Protein AF-A0A0F9IF98-F1 (afdb_monomer_lite)

Sequence (141 aa):
MSNLNTNRLTQIAMLAVITLVIGYQSLQSMRANTWYFNALNILKQPESTITLKELKLANDAITFATELEPTQSHYWQLSAYIKMHNLAVTSEQNNNKLLVYQQAEKDLLKSLELRQTWSETWIALAQVVSYQEGPTERVYE

Radius of gyration: 21.44 Å; chains: 1; bounding box: 56×37×63 Å

Structure (mmCIF, N/CA/C/O backbone):
data_AF-A0A0F9IF98-F1
#
_entry.id   AF-A0A0F9IF98-F1
#
loop_
_atom_site.group_PDB
_atom_site.id
_atom_site.type_symbol
_atom_site.label_atom_id
_atom_site.label_alt_id
_atom_site.label_comp_id
_atom_site.label_asym_id
_atom_site.label_entity_id
_atom_site.label_seq_id
_atom_site.pdbx_PDB_ins_code
_atom_site.Cartn_x
_atom_site.Cartn_y
_atom_site.Cartn_z
_atom_site.occupancy
_atom_site.B_iso_or_equiv
_atom_site.auth_seq_id
_atom_site.auth_comp_id
_atom_site.auth_asym_id
_atom_site.auth_atom_id
_atom_site.pdbx_PDB_model_num
ATOM 1 N N . MET A 1 1 ? 36.690 2.144 -44.733 1.00 41.31 1 MET A N 1
ATOM 2 C CA . MET A 1 1 ? 35.423 1.392 -44.879 1.00 41.31 1 MET A CA 1
ATOM 3 C C . MET A 1 1 ? 35.258 0.526 -43.643 1.00 41.31 1 MET A C 1
ATOM 5 O O . MET A 1 1 ? 36.101 -0.325 -43.399 1.00 41.31 1 MET A O 1
ATOM 9 N N . SER A 1 2 ? 34.272 0.834 -42.798 1.00 52.84 2 SER A N 1
ATOM 10 C CA . SER A 1 2 ? 34.069 0.145 -41.519 1.00 52.84 2 SER A CA 1
ATOM 11 C C . SER A 1 2 ? 33.447 -1.229 -41.767 1.00 52.84 2 SER A C 1
ATOM 13 O O . SER A 1 2 ? 32.264 -1.320 -42.081 1.00 52.84 2 SER A O 1
ATOM 15 N N . ASN A 1 3 ? 34.244 -2.293 -41.656 1.00 60.28 3 ASN A N 1
ATOM 16 C CA . ASN A 1 3 ? 33.750 -3.669 -41.645 1.00 60.28 3 ASN A CA 1
ATOM 17 C C . ASN A 1 3 ? 33.269 -3.999 -40.220 1.00 60.28 3 ASN A C 1
ATOM 19 O O . ASN A 1 3 ? 33.866 -4.796 -39.496 1.00 60.28 3 ASN A O 1
ATOM 23 N N . LEU A 1 4 ? 32.251 -3.268 -39.756 1.00 62.47 4 LEU A N 1
ATOM 24 C CA . LEU A 1 4 ? 31.587 -3.573 -38.496 1.00 62.47 4 LEU A CA 1
ATOM 25 C C . LEU A 1 4 ? 30.788 -4.855 -38.708 1.00 62.47 4 LEU A C 1
ATOM 27 O O . LEU A 1 4 ? 29.767 -4.854 -39.388 1.00 62.47 4 LEU A O 1
ATOM 31 N N . ASN A 1 5 ? 31.286 -5.946 -38.128 1.00 78.81 5 ASN A N 1
ATOM 32 C CA . ASN A 1 5 ? 30.630 -7.245 -38.129 1.00 78.81 5 ASN A CA 1
ATOM 33 C C . ASN A 1 5 ? 29.174 -7.077 -37.655 1.00 78.81 5 ASN A C 1
ATOM 35 O O . ASN A 1 5 ? 28.930 -6.703 -36.505 1.00 78.81 5 ASN A O 1
ATOM 39 N N . THR A 1 6 ? 28.213 -7.314 -38.546 1.00 81.62 6 THR A N 1
ATOM 40 C CA . THR A 1 6 ? 26.770 -7.100 -38.344 1.00 81.62 6 THR A CA 1
ATOM 41 C C . THR A 1 6 ? 26.247 -7.828 -37.100 1.00 81.62 6 THR A C 1
ATOM 43 O O . THR A 1 6 ? 25.368 -7.324 -36.401 1.00 81.62 6 THR A O 1
ATOM 46 N N . ASN A 1 7 ? 26.861 -8.959 -36.745 1.00 84.50 7 ASN A N 1
ATOM 47 C CA . ASN A 1 7 ? 26.562 -9.716 -35.525 1.00 84.50 7 ASN A CA 1
ATOM 48 C C . ASN A 1 7 ? 26.953 -8.961 -34.244 1.00 84.50 7 ASN A C 1
ATOM 50 O O . ASN A 1 7 ? 26.282 -9.052 -33.222 1.00 84.50 7 ASN A O 1
ATOM 54 N N . ARG A 1 8 ? 28.028 -8.170 -34.289 1.00 87.25 8 ARG A N 1
ATOM 55 C CA . ARG A 1 8 ? 28.457 -7.343 -33.156 1.00 87.25 8 ARG A CA 1
ATOM 56 C C . ARG A 1 8 ? 27.545 -6.129 -32.985 1.00 87.25 8 ARG A C 1
ATOM 58 O O . ARG A 1 8 ? 27.210 -5.775 -31.861 1.00 87.25 8 ARG A O 1
ATOM 65 N N . LEU A 1 9 ? 27.120 -5.508 -34.087 1.00 91.12 9 LEU A N 1
ATOM 66 C CA . LEU A 1 9 ? 26.182 -4.380 -34.044 1.00 91.12 9 LEU A CA 1
ATOM 67 C C . LEU A 1 9 ? 24.817 -4.788 -33.483 1.00 91.12 9 LEU A C 1
ATOM 69 O O . LEU A 1 9 ? 24.257 -4.065 -32.663 1.00 91.12 9 LEU A O 1
ATOM 73 N N . THR A 1 10 ? 24.309 -5.959 -33.869 1.00 91.19 10 THR A N 1
ATOM 74 C CA . THR A 1 10 ? 23.043 -6.492 -33.341 1.00 91.19 10 THR A CA 1
ATOM 75 C C . THR A 1 10 ? 23.123 -6.795 -31.844 1.00 91.19 10 THR A C 1
ATOM 77 O O . THR A 1 10 ? 22.220 -6.408 -31.106 1.00 91.19 10 THR A O 1
ATOM 80 N N . GLN A 1 11 ? 24.222 -7.388 -31.365 1.00 93.69 11 GLN A N 1
ATOM 81 C CA . GLN A 1 11 ? 24.458 -7.596 -29.928 1.00 93.69 11 GLN A CA 1
ATOM 82 C C . GLN A 1 11 ? 24.508 -6.277 -29.144 1.00 93.69 11 GLN A C 1
ATOM 84 O O . GLN A 1 11 ? 23.890 -6.168 -28.087 1.00 93.69 11 GLN A O 1
ATOM 89 N N . ILE A 1 12 ? 25.204 -5.261 -29.670 1.00 94.81 12 ILE A N 1
ATOM 90 C CA . ILE A 1 12 ? 25.281 -3.933 -29.041 1.00 94.81 12 ILE A CA 1
ATOM 91 C C . ILE A 1 12 ? 23.895 -3.282 -28.979 1.00 94.81 12 ILE A C 1
ATOM 93 O O . ILE A 1 12 ? 23.513 -2.760 -27.934 1.00 94.81 12 ILE A O 1
ATOM 97 N N . ALA A 1 13 ? 23.126 -3.337 -30.069 1.00 95.50 13 ALA A N 1
ATOM 98 C CA . ALA A 1 13 ? 21.776 -2.784 -30.109 1.00 95.50 13 ALA A CA 1
ATOM 99 C C . ALA A 1 13 ? 20.843 -3.489 -29.111 1.00 95.50 13 ALA A C 1
ATOM 101 O O . ALA A 1 13 ? 20.124 -2.823 -28.368 1.00 95.50 13 ALA A O 1
ATOM 102 N N . MET A 1 14 ? 20.899 -4.822 -29.036 1.00 96.38 14 MET A N 1
ATOM 103 C CA . MET A 1 14 ? 20.127 -5.601 -28.064 1.00 96.38 14 MET A CA 1
ATOM 104 C C . MET A 1 14 ? 20.494 -5.224 -26.623 1.00 96.38 14 MET A C 1
ATOM 106 O O . MET A 1 14 ? 19.604 -4.968 -25.812 1.00 96.38 14 MET A O 1
ATOM 110 N N . LEU A 1 15 ? 21.789 -5.124 -26.312 1.00 97.44 15 LEU A N 1
ATOM 111 C CA . LEU A 1 15 ? 22.251 -4.714 -24.986 1.00 97.44 15 LEU A CA 1
ATOM 112 C C . LEU A 1 15 ? 21.783 -3.295 -24.634 1.00 97.44 15 LEU A C 1
ATOM 114 O O . LEU A 1 15 ? 21.360 -3.056 -23.503 1.00 97.44 15 LEU A O 1
ATOM 118 N N . ALA A 1 16 ? 21.815 -2.366 -25.593 1.00 97.31 16 ALA A N 1
ATOM 119 C CA . ALA A 1 16 ? 21.347 -0.998 -25.389 1.00 97.31 16 ALA A CA 1
ATOM 120 C C . ALA A 1 16 ? 19.852 -0.956 -25.040 1.00 97.31 16 ALA A C 1
ATOM 122 O O . ALA A 1 16 ? 19.466 -0.274 -24.093 1.00 97.31 16 ALA A O 1
ATOM 123 N N . VAL A 1 17 ? 19.019 -1.735 -25.740 1.00 97.94 17 VAL A N 1
ATOM 124 C CA . VAL A 1 17 ? 17.581 -1.836 -25.441 1.00 97.94 17 VAL A CA 1
ATOM 125 C C . VAL A 1 17 ? 17.349 -2.417 -24.046 1.00 97.94 17 VAL A C 1
ATOM 127 O O . VAL A 1 17 ? 16.603 -1.828 -23.267 1.00 97.94 17 VAL A O 1
ATOM 130 N N . ILE A 1 18 ? 18.022 -3.518 -23.693 1.00 97.94 18 ILE A N 1
ATOM 131 C CA . ILE A 1 18 ? 17.914 -4.124 -22.353 1.00 97.94 18 ILE A CA 1
ATOM 132 C C . ILE A 1 18 ? 18.314 -3.112 -21.272 1.00 97.94 18 ILE A C 1
ATOM 134 O O . ILE A 1 18 ? 17.612 -2.954 -20.276 1.00 97.94 18 ILE A O 1
ATOM 138 N N . THR A 1 19 ? 19.406 -2.379 -21.492 1.00 97.88 19 THR A N 1
ATOM 139 C CA . THR A 1 19 ? 19.892 -1.361 -20.551 1.00 97.88 19 THR A CA 1
ATOM 140 C C . THR A 1 19 ? 18.873 -0.237 -20.363 1.00 97.88 19 THR A C 1
ATOM 142 O O . THR A 1 19 ? 18.622 0.174 -19.231 1.00 97.88 19 THR A O 1
ATOM 145 N N . LEU A 1 20 ? 18.238 0.235 -21.442 1.00 98.00 20 LEU A N 1
ATOM 146 C CA . LEU A 1 20 ? 17.186 1.253 -21.358 1.00 98.00 20 LEU A CA 1
ATOM 147 C C . LEU A 1 20 ? 15.962 0.750 -20.584 1.00 98.00 20 LEU A C 1
ATOM 149 O O . LEU A 1 20 ? 15.413 1.496 -19.776 1.00 98.00 20 LEU A O 1
ATOM 153 N N . VAL A 1 21 ? 15.562 -0.509 -20.786 1.00 97.31 21 VAL A N 1
ATOM 154 C CA . VAL A 1 21 ? 14.444 -1.126 -20.052 1.00 97.31 21 VAL A CA 1
ATOM 155 C C . VAL A 1 21 ? 14.749 -1.200 -18.556 1.00 97.31 21 VAL A C 1
ATOM 157 O O . VAL A 1 21 ? 13.930 -0.760 -17.749 1.00 97.31 21 VAL A O 1
ATOM 160 N N . ILE A 1 22 ? 15.937 -1.682 -18.178 1.00 96.44 22 ILE A N 1
ATOM 161 C CA . ILE A 1 22 ? 16.363 -1.752 -16.771 1.00 96.44 22 ILE A CA 1
ATOM 162 C C . ILE A 1 22 ? 16.442 -0.349 -16.161 1.00 96.44 22 ILE A C 1
ATOM 164 O O . ILE A 1 22 ? 15.979 -0.135 -15.040 1.00 96.44 22 ILE A O 1
ATOM 168 N N . GLY A 1 23 ? 16.993 0.623 -16.894 1.00 97.56 23 GLY A N 1
ATOM 169 C CA . GLY A 1 23 ? 17.078 2.012 -16.442 1.00 97.56 23 GLY A CA 1
ATOM 170 C C . GLY A 1 23 ? 15.698 2.626 -16.204 1.00 97.56 23 GLY A C 1
ATOM 171 O O . GLY A 1 23 ? 15.473 3.263 -15.176 1.00 97.56 23 GLY A O 1
ATOM 172 N N . TYR A 1 24 ? 14.748 2.376 -17.107 1.00 95.50 24 TYR A N 1
ATOM 173 C CA . TYR A 1 24 ? 13.367 2.822 -16.951 1.00 95.50 24 TYR A CA 1
ATOM 174 C C . TYR A 1 24 ? 12.689 2.188 -15.730 1.00 95.50 24 TYR A C 1
ATOM 176 O O . TYR A 1 24 ? 12.105 2.909 -14.923 1.00 95.50 24 TYR A O 1
ATOM 184 N N . GLN A 1 25 ? 12.805 0.867 -15.557 1.00 94.06 25 GLN A N 1
ATOM 185 C CA . GLN A 1 25 ? 12.260 0.167 -14.388 1.00 94.06 25 GLN A CA 1
ATOM 186 C C . GLN A 1 25 ? 12.858 0.715 -13.088 1.00 94.06 25 GLN A C 1
ATOM 188 O O . GLN A 1 25 ? 12.117 1.083 -12.184 1.00 94.06 25 GLN A O 1
ATOM 193 N N . SER A 1 26 ? 14.181 0.890 -13.044 1.00 94.56 26 SER A N 1
ATOM 194 C CA . SER A 1 26 ? 14.892 1.432 -11.878 1.00 94.56 26 SER A CA 1
ATOM 195 C C . SER A 1 26 ? 14.418 2.842 -11.505 1.00 94.56 26 SER A C 1
ATOM 197 O O . SER A 1 26 ? 14.266 3.159 -10.324 1.00 94.56 26 SER A O 1
ATOM 199 N N . LEU A 1 27 ? 14.142 3.696 -12.499 1.00 95.38 27 LEU A N 1
ATOM 200 C CA . LEU A 1 27 ? 13.579 5.028 -12.264 1.00 95.38 27 LEU A CA 1
ATOM 201 C C . LEU A 1 27 ? 12.166 4.954 -11.675 1.00 95.38 27 LEU A C 1
ATOM 203 O O . LEU A 1 27 ? 11.854 5.727 -10.767 1.00 95.38 27 LEU A O 1
ATOM 207 N N . GLN A 1 28 ? 11.319 4.038 -12.153 1.00 93.69 28 GLN A N 1
ATOM 208 C CA . GLN A 1 28 ? 9.984 3.855 -11.575 1.00 93.69 28 GLN A CA 1
ATOM 209 C C . GLN A 1 28 ? 10.063 3.340 -10.136 1.00 93.69 28 GLN A C 1
ATOM 211 O O . GLN A 1 28 ? 9.397 3.903 -9.266 1.00 93.69 28 GLN A O 1
ATOM 216 N N . SER A 1 29 ? 10.953 2.385 -9.855 1.00 93.19 29 SER A N 1
ATOM 217 C CA . SER A 1 29 ? 11.214 1.900 -8.496 1.00 93.19 29 SER A CA 1
ATOM 218 C C . SER A 1 29 ? 11.659 3.012 -7.554 1.00 93.19 29 SER A C 1
ATOM 220 O O . SER A 1 29 ? 11.170 3.131 -6.430 1.00 93.19 29 SER A O 1
ATOM 222 N N . MET A 1 30 ? 12.561 3.887 -8.007 1.00 95.81 30 MET A N 1
ATOM 223 C CA . MET A 1 30 ? 13.014 5.027 -7.209 1.00 95.81 30 MET A CA 1
ATOM 224 C C . MET A 1 30 ? 11.869 6.002 -6.903 1.00 95.81 30 MET A C 1
ATOM 226 O O . MET A 1 30 ? 11.759 6.498 -5.779 1.00 95.81 30 MET A O 1
ATOM 230 N N . ARG A 1 31 ? 10.986 6.259 -7.876 1.00 96.69 31 ARG A N 1
ATOM 231 C CA . ARG A 1 31 ? 9.810 7.122 -7.685 1.00 96.69 31 ARG A CA 1
ATOM 232 C C . ARG A 1 31 ? 8.820 6.513 -6.696 1.00 96.69 31 ARG A C 1
ATOM 234 O O . ARG A 1 31 ? 8.367 7.227 -5.806 1.00 96.69 31 ARG A O 1
ATOM 241 N N . ALA A 1 32 ? 8.531 5.219 -6.812 1.00 97.12 32 ALA A N 1
ATOM 242 C CA . ALA A 1 32 ? 7.642 4.512 -5.893 1.00 97.12 32 ALA A CA 1
ATOM 243 C C . ALA A 1 32 ? 8.173 4.556 -4.451 1.00 97.12 32 ALA A C 1
ATOM 245 O O . ALA A 1 32 ? 7.455 4.972 -3.542 1.00 97.12 32 ALA A O 1
ATOM 246 N N . ASN A 1 33 ? 9.464 4.259 -4.263 1.00 97.38 33 ASN A N 1
ATOM 247 C CA . ASN A 1 33 ? 10.136 4.367 -2.966 1.00 97.38 33 ASN A CA 1
ATOM 248 C C . ASN A 1 33 ? 10.065 5.789 -2.398 1.00 97.38 33 ASN A C 1
ATOM 250 O O . ASN A 1 33 ? 9.808 5.977 -1.212 1.00 97.38 33 ASN A O 1
ATOM 254 N N . THR A 1 34 ? 10.269 6.805 -3.239 1.00 97.94 34 THR A N 1
ATOM 255 C CA . THR A 1 34 ? 10.192 8.211 -2.813 1.00 97.94 34 THR A CA 1
ATOM 256 C C . THR A 1 34 ? 8.805 8.544 -2.268 1.00 97.94 34 THR A C 1
ATOM 258 O O . THR A 1 34 ? 8.689 9.151 -1.204 1.00 97.94 34 THR A O 1
ATOM 261 N N . TRP A 1 35 ? 7.752 8.113 -2.963 1.00 98.31 35 TRP A N 1
ATOM 262 C CA . TRP A 1 35 ? 6.377 8.293 -2.508 1.00 98.31 35 TRP A CA 1
ATOM 263 C C . TRP A 1 35 ? 6.086 7.541 -1.209 1.00 98.31 35 TRP A C 1
ATOM 265 O O . TRP A 1 35 ? 5.527 8.126 -0.280 1.00 98.31 35 TRP A O 1
ATOM 275 N N . TYR A 1 36 ? 6.538 6.291 -1.101 1.00 98.38 36 TYR A N 1
ATOM 276 C CA . TYR A 1 36 ? 6.425 5.505 0.124 1.00 98.38 36 TYR A CA 1
ATOM 277 C C . TYR A 1 36 ? 7.096 6.198 1.318 1.00 98.38 36 TYR A C 1
ATOM 279 O O . TYR A 1 36 ? 6.467 6.398 2.358 1.00 98.38 36 TYR A O 1
ATOM 287 N N . PHE A 1 37 ? 8.355 6.622 1.171 1.00 97.81 37 PHE A N 1
ATOM 288 C CA . PHE A 1 37 ? 9.079 7.285 2.255 1.00 97.81 37 PHE A CA 1
ATOM 289 C C . PHE A 1 37 ? 8.493 8.653 2.598 1.00 97.81 37 PHE A C 1
ATOM 291 O O . PHE A 1 37 ? 8.526 9.039 3.763 1.00 97.81 37 PHE A O 1
ATOM 298 N N . ASN A 1 38 ? 7.916 9.368 1.630 1.00 97.31 38 ASN A N 1
ATOM 299 C CA . ASN A 1 38 ? 7.185 10.600 1.905 1.00 97.31 38 ASN A CA 1
ATOM 300 C C . ASN A 1 38 ? 5.968 10.335 2.811 1.00 97.31 38 ASN A C 1
ATOM 302 O O . ASN A 1 38 ? 5.838 10.961 3.862 1.00 97.31 38 ASN A O 1
ATOM 306 N N . ALA A 1 39 ? 5.138 9.344 2.465 1.00 97.25 39 ALA A N 1
ATOM 307 C CA . ALA A 1 39 ? 3.999 8.938 3.288 1.00 97.25 39 ALA A CA 1
ATOM 308 C C . ALA A 1 39 ? 4.437 8.499 4.697 1.00 97.25 39 ALA A C 1
ATOM 310 O O . ALA A 1 39 ? 3.874 8.941 5.698 1.00 97.25 39 ALA A O 1
ATOM 311 N N . LEU A 1 40 ? 5.493 7.686 4.783 1.00 96.94 40 LEU A N 1
ATOM 312 C CA . LEU A 1 40 ? 6.038 7.211 6.053 1.00 96.94 40 LEU A CA 1
ATOM 313 C C . LEU A 1 40 ? 6.578 8.356 6.921 1.00 96.94 40 LEU A C 1
ATOM 315 O O . LEU A 1 40 ? 6.379 8.358 8.132 1.00 96.94 40 LEU A O 1
ATOM 319 N N . ASN A 1 41 ? 7.271 9.326 6.323 1.00 95.50 41 ASN A N 1
ATOM 320 C CA . ASN A 1 41 ? 7.853 10.448 7.057 1.00 95.50 41 ASN A CA 1
ATOM 321 C C . ASN A 1 41 ? 6.786 11.389 7.618 1.00 95.50 41 ASN A C 1
ATOM 323 O O . ASN A 1 41 ? 6.985 11.923 8.705 1.00 95.50 41 ASN A O 1
ATOM 327 N N . ILE A 1 42 ? 5.659 11.558 6.920 1.00 93.81 42 ILE A N 1
ATOM 328 C CA . ILE A 1 42 ? 4.504 12.290 7.452 1.00 93.81 42 ILE A CA 1
ATOM 329 C C . ILE A 1 42 ? 3.990 11.611 8.728 1.00 93.81 42 ILE A C 1
ATOM 331 O O . ILE A 1 42 ? 3.797 12.276 9.739 1.00 93.81 42 ILE A O 1
ATOM 335 N N . LEU A 1 43 ? 3.841 10.285 8.712 1.00 91.75 43 LEU A N 1
ATOM 336 C CA . LEU A 1 43 ? 3.324 9.525 9.856 1.00 91.75 43 LEU A CA 1
ATOM 337 C C . LEU A 1 43 ? 4.314 9.376 11.018 1.00 91.75 43 LEU A C 1
ATOM 339 O O . LEU A 1 43 ? 3.909 9.062 12.129 1.00 91.75 43 LEU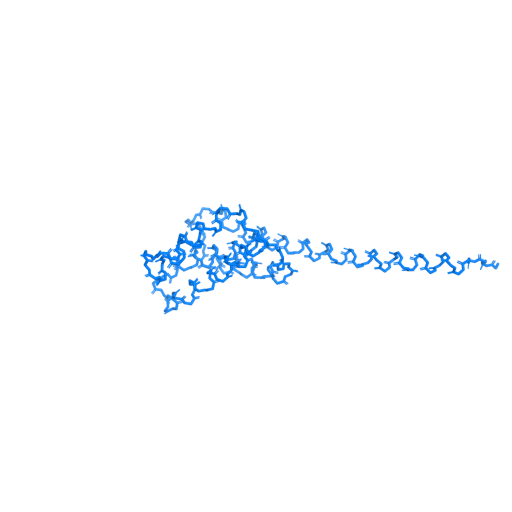 A O 1
ATOM 343 N N . LYS A 1 44 ? 5.613 9.582 10.779 1.00 91.31 44 LYS A N 1
ATOM 344 C CA . LYS A 1 44 ? 6.640 9.584 11.835 1.00 91.31 44 LYS A CA 1
ATOM 345 C C . LYS A 1 44 ? 6.661 10.869 12.660 1.00 91.31 44 LYS A C 1
ATOM 347 O O . LYS A 1 44 ? 7.388 10.933 13.652 1.00 91.31 44 LYS A O 1
ATOM 352 N N . GLN A 1 45 ? 5.935 11.899 12.238 1.00 87.00 45 GLN A N 1
ATOM 353 C CA . GLN A 1 45 ? 5.779 13.110 13.032 1.00 87.00 45 GLN A CA 1
ATOM 354 C C . GLN A 1 45 ? 4.966 12.807 14.303 1.00 87.00 45 GLN A C 1
ATOM 356 O O . GLN A 1 45 ? 4.210 11.836 14.324 1.00 87.00 45 GLN A O 1
ATOM 361 N N . PRO A 1 46 ? 5.105 13.607 15.375 1.00 83.94 46 PRO A N 1
ATOM 362 C CA . PRO A 1 46 ? 4.254 13.462 16.551 1.00 83.94 46 PRO A CA 1
ATOM 363 C C . PRO A 1 46 ? 2.770 13.480 16.160 1.00 83.94 46 PRO A C 1
ATOM 365 O O . PRO A 1 46 ? 2.346 14.353 15.411 1.00 83.94 46 PRO A O 1
ATOM 368 N N . GLU A 1 47 ? 1.959 12.560 16.687 1.00 77.38 47 GLU A N 1
ATOM 369 C CA . GLU A 1 47 ? 0.537 12.460 16.304 1.00 77.38 47 GLU A CA 1
ATOM 370 C C . GLU A 1 47 ? -0.223 13.783 16.496 1.00 77.38 47 GLU A C 1
ATOM 372 O O . GLU A 1 47 ? -1.084 14.135 15.695 1.00 77.38 47 GLU A O 1
ATOM 377 N N . SER A 1 48 ? 0.149 14.567 17.514 1.00 76.38 48 SER A N 1
ATOM 378 C CA . SER A 1 48 ? -0.441 15.878 17.799 1.00 76.38 48 SER A CA 1
ATOM 379 C C . SER A 1 48 ? -0.158 16.950 16.741 1.00 76.38 48 SER A C 1
ATOM 381 O O . SER A 1 48 ? -0.820 17.988 16.751 1.00 76.38 48 SER A O 1
ATOM 383 N N . THR A 1 49 ? 0.812 16.737 15.847 1.00 81.94 49 THR A N 1
ATOM 384 C CA . THR A 1 49 ? 1.163 17.682 14.779 1.00 81.94 49 THR A CA 1
ATOM 385 C C . THR A 1 49 ? 0.602 17.284 13.422 1.00 81.94 49 THR A C 1
ATOM 387 O O . THR A 1 49 ? 0.564 18.133 12.536 1.00 81.94 49 THR A O 1
ATOM 390 N N . ILE A 1 50 ? 0.151 16.036 13.254 1.00 85.75 50 ILE A N 1
ATOM 391 C CA . ILE A 1 50 ? -0.351 15.541 11.972 1.00 85.75 50 ILE A CA 1
ATOM 392 C C . ILE A 1 50 ? -1.716 16.169 11.681 1.00 85.75 50 ILE A C 1
ATOM 394 O O . ILE A 1 50 ? -2.734 15.874 12.307 1.00 85.75 50 ILE A O 1
ATOM 398 N N . THR A 1 51 ? -1.747 17.034 10.677 1.00 88.81 51 THR A N 1
ATOM 399 C CA . THR A 1 51 ? -2.976 17.673 10.207 1.00 88.81 51 THR A CA 1
ATOM 400 C C . THR A 1 51 ? -3.744 16.772 9.238 1.00 88.81 51 THR A C 1
ATOM 402 O O . THR A 1 51 ? -3.169 15.944 8.530 1.00 88.81 51 THR A O 1
ATOM 405 N N . LEU A 1 52 ? -5.055 17.004 9.091 1.00 87.62 52 LEU A N 1
ATOM 406 C CA . LEU A 1 52 ? -5.880 16.312 8.087 1.00 87.62 52 LEU A CA 1
ATOM 407 C C . LEU A 1 52 ? -5.322 16.462 6.657 1.00 87.62 52 LEU A C 1
ATOM 409 O O . LEU A 1 52 ? -5.436 15.561 5.827 1.00 87.62 52 LEU A O 1
ATOM 413 N N . LYS A 1 53 ? -4.697 17.609 6.364 1.00 91.19 53 LYS A N 1
ATOM 414 C CA . LYS A 1 53 ? -4.058 17.870 5.071 1.00 91.19 53 LYS A CA 1
ATOM 415 C C . LYS A 1 53 ? -2.845 16.966 4.854 1.00 91.19 53 LYS A C 1
ATOM 417 O O . LYS A 1 53 ? -2.692 16.421 3.766 1.00 91.19 53 LYS A O 1
ATOM 422 N N . GLU A 1 54 ? -1.992 16.813 5.859 1.00 92.06 54 GLU A N 1
ATOM 423 C CA . GLU A 1 54 ? -0.821 15.932 5.792 1.00 92.06 54 GLU A CA 1
ATOM 424 C C . GLU A 1 54 ? -1.229 14.469 5.684 1.00 92.06 54 GLU A C 1
ATOM 426 O O . GLU A 1 54 ? -0.682 13.730 4.874 1.00 92.06 54 GLU A O 1
ATOM 431 N N . LEU A 1 55 ? -2.270 14.082 6.410 1.00 91.38 55 LEU A N 1
ATOM 432 C CA . LEU A 1 55 ? -2.882 12.767 6.315 1.00 91.38 55 LEU A CA 1
ATOM 433 C C . LEU A 1 55 ? -3.398 12.439 4.906 1.00 91.38 55 LEU A C 1
ATOM 435 O O . LEU A 1 55 ? -3.165 11.345 4.385 1.00 91.38 55 LEU A O 1
ATOM 439 N N . LYS A 1 56 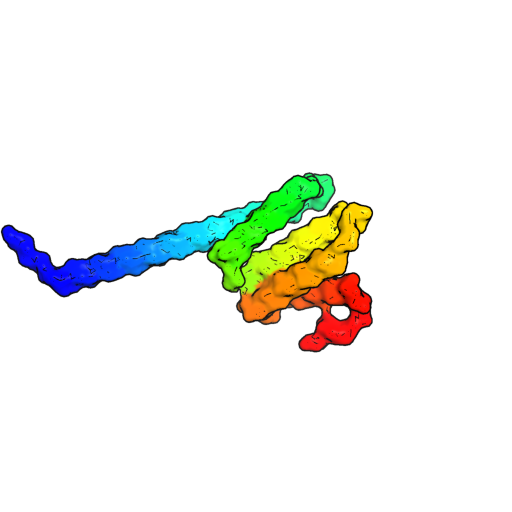? -4.035 13.413 4.244 1.00 92.88 56 LYS A N 1
ATOM 440 C CA . LYS A 1 56 ? -4.413 13.294 2.832 1.00 92.88 56 LYS A CA 1
ATOM 441 C C . LYS A 1 56 ? -3.183 13.158 1.929 1.00 92.88 56 LYS A C 1
ATOM 443 O O . LYS A 1 56 ? -3.172 12.292 1.063 1.00 92.88 56 LYS A O 1
ATOM 448 N N . LEU A 1 57 ? -2.140 13.959 2.152 1.00 95.56 57 LEU A N 1
ATOM 449 C CA . LEU A 1 57 ? -0.893 13.864 1.383 1.00 95.56 57 LEU A CA 1
ATOM 450 C C . LEU A 1 57 ? -0.210 12.502 1.552 1.00 95.56 57 LEU A C 1
ATOM 452 O O . LEU A 1 57 ? 0.293 11.958 0.573 1.00 95.56 57 LEU A O 1
ATOM 456 N N . ALA A 1 58 ? -0.224 11.932 2.758 1.00 96.88 58 ALA A N 1
ATOM 457 C CA . ALA A 1 58 ? 0.281 10.588 3.007 1.00 96.88 58 ALA A CA 1
ATOM 458 C C . ALA A 1 58 ? -0.537 9.538 2.241 1.00 96.88 58 ALA A C 1
ATOM 460 O O . ALA A 1 58 ? 0.044 8.650 1.618 1.00 96.88 58 ALA A O 1
ATOM 461 N N . ASN A 1 59 ? -1.868 9.670 2.230 1.00 96.25 59 ASN A N 1
ATOM 462 C CA . ASN A 1 59 ? -2.751 8.780 1.477 1.00 96.25 59 ASN A CA 1
ATOM 463 C C . ASN A 1 59 ? -2.526 8.870 -0.043 1.00 96.25 59 ASN A C 1
ATOM 465 O O . ASN A 1 59 ? -2.457 7.848 -0.725 1.00 96.25 59 ASN A O 1
ATOM 469 N N . ASP A 1 60 ? -2.378 10.078 -0.580 1.00 97.25 60 ASP A N 1
ATOM 470 C CA . ASP A 1 60 ? -2.109 10.283 -2.005 1.00 97.25 60 ASP A CA 1
ATOM 471 C C . ASP A 1 60 ? -0.725 9.715 -2.373 1.00 97.25 60 ASP A C 1
ATOM 473 O O . ASP A 1 60 ? -0.581 8.986 -3.354 1.00 97.25 60 ASP A O 1
ATOM 477 N N . ALA A 1 61 ? 0.289 9.960 -1.535 1.00 97.94 61 ALA A N 1
ATOM 478 C CA . ALA A 1 61 ? 1.636 9.436 -1.725 1.00 97.94 61 ALA A CA 1
ATOM 479 C C . ALA A 1 61 ? 1.672 7.899 -1.711 1.00 97.94 61 ALA A C 1
ATOM 481 O O . ALA A 1 61 ? 2.228 7.294 -2.627 1.00 97.94 61 ALA A O 1
ATOM 482 N N . ILE A 1 62 ? 1.049 7.241 -0.729 1.00 98.38 62 ILE A N 1
ATOM 483 C CA . ILE A 1 62 ? 1.045 5.773 -0.694 1.00 98.38 62 ILE A CA 1
ATOM 484 C C . ILE A 1 62 ? 0.252 5.172 -1.862 1.00 98.38 62 ILE A C 1
ATOM 486 O O . ILE A 1 62 ? 0.653 4.141 -2.401 1.00 98.38 62 ILE A O 1
ATOM 490 N N . THR A 1 63 ? -0.804 5.853 -2.322 1.00 97.75 63 THR A N 1
ATOM 491 C CA . THR A 1 63 ? -1.548 5.454 -3.526 1.00 97.75 63 THR A CA 1
ATOM 492 C C . THR A 1 63 ? -0.618 5.454 -4.740 1.00 97.75 63 THR A C 1
ATOM 494 O O . THR A 1 63 ? -0.473 4.419 -5.388 1.00 97.75 63 THR A O 1
ATOM 497 N N . PHE A 1 64 ? 0.135 6.535 -4.972 1.00 97.81 64 PHE A N 1
ATOM 498 C CA . PHE A 1 64 ? 1.115 6.574 -6.064 1.00 97.81 64 PHE A CA 1
ATOM 499 C C . PHE A 1 64 ? 2.206 5.503 -5.941 1.00 97.81 64 PHE A C 1
ATOM 501 O O . PHE A 1 64 ? 2.635 4.947 -6.952 1.00 97.81 64 PHE A O 1
ATOM 508 N N . ALA A 1 65 ? 2.663 5.189 -4.726 1.00 98.06 65 ALA A N 1
ATOM 509 C CA . ALA A 1 65 ? 3.642 4.124 -4.518 1.00 98.06 65 ALA A CA 1
ATOM 510 C C . ALA A 1 65 ? 3.078 2.745 -4.911 1.00 98.06 65 ALA A C 1
ATOM 512 O O . ALA A 1 65 ? 3.738 2.002 -5.638 1.00 98.06 65 ALA A O 1
ATOM 513 N N . THR A 1 66 ? 1.848 2.428 -4.487 1.00 97.62 66 THR A N 1
ATOM 514 C CA . THR A 1 66 ? 1.176 1.156 -4.821 1.00 97.62 66 THR A CA 1
ATOM 515 C C . THR A 1 66 ? 0.811 1.029 -6.302 1.00 97.62 66 THR A C 1
ATOM 517 O O . THR A 1 66 ? 0.865 -0.073 -6.839 1.00 97.62 66 THR A O 1
ATOM 520 N N . GLU A 1 67 ? 0.499 2.131 -6.990 1.00 96.69 67 GLU A N 1
ATOM 521 C CA . GLU A 1 67 ? 0.250 2.133 -8.439 1.00 96.69 67 GLU A CA 1
ATOM 522 C C . GLU A 1 67 ? 1.529 1.899 -9.254 1.00 96.69 67 GLU A C 1
ATOM 524 O O . GLU A 1 67 ? 1.497 1.203 -10.270 1.00 96.69 67 GLU A O 1
ATOM 529 N N . LEU A 1 68 ? 2.658 2.469 -8.816 1.00 96.12 68 LEU A N 1
ATOM 530 C CA . LEU A 1 68 ? 3.943 2.323 -9.504 1.00 96.12 68 LEU A CA 1
ATOM 531 C C . LEU A 1 68 ? 4.589 0.954 -9.259 1.00 96.12 68 LEU A C 1
ATOM 533 O O . LEU A 1 68 ? 5.133 0.369 -10.195 1.00 96.12 68 LEU A O 1
ATOM 537 N N . GLU A 1 69 ? 4.531 0.439 -8.028 1.00 95.88 69 GLU A N 1
ATOM 538 C CA . GLU A 1 69 ? 5.050 -0.887 -7.677 1.00 95.88 69 GLU A CA 1
ATOM 539 C C . GLU A 1 69 ? 4.070 -1.674 -6.789 1.00 95.88 69 GLU A C 1
ATOM 541 O O . GLU A 1 69 ? 4.244 -1.767 -5.569 1.00 95.88 69 GLU A O 1
ATOM 546 N N . PRO A 1 70 ? 3.057 -2.324 -7.389 1.00 96.50 70 PRO A N 1
ATOM 547 C CA . PRO A 1 70 ? 2.024 -3.050 -6.649 1.00 96.50 70 PRO A CA 1
ATOM 548 C C . PRO A 1 70 ? 2.520 -4.355 -6.016 1.00 96.50 70 PRO A C 1
ATOM 550 O O . PRO A 1 70 ? 1.758 -5.026 -5.325 1.00 96.50 70 PRO A O 1
ATOM 553 N N . THR A 1 71 ? 3.768 -4.760 -6.247 1.00 96.50 71 THR A N 1
ATOM 554 C CA . THR A 1 71 ? 4.345 -6.003 -5.713 1.00 96.50 71 THR A CA 1
ATOM 555 C C . THR A 1 71 ? 5.045 -5.813 -4.368 1.00 96.50 71 THR A C 1
ATOM 557 O O . THR A 1 71 ? 5.533 -6.782 -3.790 1.00 96.50 71 THR A O 1
ATOM 560 N N . GLN A 1 72 ? 5.103 -4.584 -3.847 1.00 96.88 72 GLN A N 1
ATOM 561 C CA . GLN A 1 72 ? 5.741 -4.284 -2.567 1.00 96.88 72 GLN A CA 1
ATOM 562 C C . GLN A 1 72 ? 4.749 -4.457 -1.413 1.00 96.88 72 GLN A C 1
ATOM 564 O O . GLN A 1 72 ? 3.887 -3.610 -1.182 1.00 96.88 72 GLN A O 1
ATOM 569 N N . SER A 1 73 ? 4.884 -5.540 -0.642 1.00 97.25 73 SER A N 1
ATOM 570 C CA . SER A 1 73 ? 3.952 -5.861 0.454 1.00 97.25 73 SER A CA 1
ATOM 571 C C . SER A 1 73 ? 3.822 -4.727 1.485 1.00 97.25 73 SER A C 1
ATOM 573 O O . SER A 1 73 ? 2.731 -4.432 1.968 1.00 97.25 73 SER A O 1
ATOM 575 N N . HIS A 1 74 ? 4.931 -4.057 1.800 1.00 97.00 74 HIS A N 1
ATOM 576 C CA . HIS A 1 74 ? 4.986 -2.979 2.786 1.00 97.00 74 HIS A CA 1
ATOM 577 C C . HIS A 1 74 ? 4.230 -1.717 2.357 1.00 97.00 74 HIS A C 1
ATOM 579 O O . HIS A 1 74 ? 3.743 -0.980 3.212 1.00 97.00 74 HIS A O 1
ATOM 585 N N . TYR A 1 75 ? 4.076 -1.476 1.051 1.00 98.19 75 TYR A N 1
ATOM 586 C CA . TYR A 1 75 ? 3.291 -0.338 0.567 1.00 98.19 75 TYR A CA 1
ATOM 587 C C . TYR A 1 75 ? 1.813 -0.530 0.889 1.00 98.19 75 TYR A C 1
ATOM 589 O O . TYR A 1 75 ? 1.162 0.379 1.398 1.00 98.19 75 TYR A O 1
ATOM 597 N N . TRP A 1 76 ? 1.302 -1.740 0.666 1.00 98.44 76 TRP A N 1
ATOM 598 C CA . TRP A 1 76 ? -0.077 -2.093 0.989 1.00 98.44 76 TRP A CA 1
ATOM 599 C C . TRP A 1 76 ? -0.345 -2.069 2.496 1.00 98.44 76 TRP A C 1
ATOM 601 O O . TRP A 1 76 ? -1.357 -1.527 2.932 1.00 98.44 76 TRP A O 1
ATOM 611 N N . GLN A 1 77 ? 0.598 -2.557 3.307 1.00 97.94 77 GLN A N 1
ATOM 612 C CA . GLN A 1 77 ? 0.493 -2.463 4.766 1.00 97.94 77 GLN A CA 1
ATOM 613 C C . GLN A 1 77 ? 0.403 -0.997 5.232 1.00 97.94 77 GLN A C 1
ATOM 615 O O . GLN A 1 77 ? -0.477 -0.648 6.021 1.00 97.94 77 GLN A O 1
ATOM 620 N N . LEU A 1 78 ? 1.281 -0.122 4.724 1.00 97.94 78 LEU A N 1
ATOM 621 C CA . LEU A 1 78 ? 1.263 1.304 5.063 1.00 97.94 78 LEU A CA 1
ATOM 622 C C . LEU A 1 78 ? -0.015 1.994 4.559 1.00 97.94 78 LEU A C 1
ATOM 624 O O . LEU A 1 78 ? -0.565 2.848 5.249 1.00 97.94 78 LEU A O 1
ATOM 628 N N . SER A 1 79 ? -0.515 1.597 3.388 1.00 98.06 79 SER A N 1
ATOM 629 C CA . SER A 1 79 ? -1.776 2.089 2.826 1.00 98.06 79 SER A CA 1
ATOM 630 C C . SER A 1 79 ? -2.958 1.804 3.754 1.00 98.06 79 SER A C 1
ATOM 632 O O . SER A 1 79 ? -3.744 2.708 4.053 1.00 98.06 79 SER A O 1
ATOM 634 N N . ALA A 1 80 ? -3.047 0.578 4.277 1.00 97.69 80 ALA A N 1
ATOM 635 C CA . ALA A 1 80 ? -4.054 0.217 5.268 1.00 97.69 80 ALA A CA 1
ATOM 636 C C . ALA A 1 80 ? -3.895 1.025 6.563 1.00 97.69 80 ALA A C 1
ATOM 638 O O . ALA A 1 80 ? -4.871 1.575 7.073 1.00 97.69 80 ALA A O 1
ATOM 639 N N . TYR A 1 81 ? -2.664 1.159 7.064 1.00 96.12 81 TYR A N 1
ATOM 640 C CA . TYR A 1 81 ? -2.379 1.939 8.269 1.00 96.12 81 TYR A CA 1
ATOM 641 C C . TYR A 1 81 ? -2.829 3.404 8.133 1.00 96.12 81 TYR A C 1
ATOM 643 O O . TYR A 1 81 ? -3.510 3.923 9.017 1.00 96.12 81 TYR A O 1
ATOM 651 N N . ILE A 1 82 ? -2.545 4.053 6.998 1.00 95.81 82 ILE A N 1
ATOM 652 C CA . ILE A 1 82 ? -2.977 5.433 6.726 1.00 95.81 82 ILE A CA 1
ATOM 653 C C . ILE A 1 82 ? -4.505 5.544 6.697 1.00 95.81 82 ILE A C 1
ATOM 655 O O . ILE A 1 82 ? -5.054 6.490 7.260 1.00 95.81 82 ILE A O 1
ATOM 659 N N . LYS A 1 83 ? -5.213 4.583 6.088 1.00 94.69 83 LYS A N 1
ATOM 660 C CA . LYS A 1 83 ? -6.688 4.559 6.080 1.00 94.69 83 LYS A CA 1
ATOM 661 C C . LYS A 1 83 ? -7.263 4.458 7.490 1.00 94.69 83 LYS A C 1
ATOM 663 O O . LYS A 1 83 ? -8.188 5.195 7.827 1.00 94.69 83 LYS A O 1
ATOM 668 N N . MET A 1 84 ? -6.682 3.596 8.320 1.00 92.62 84 MET A N 1
ATOM 669 C CA . MET A 1 84 ? -7.089 3.432 9.714 1.00 92.62 84 MET A CA 1
ATOM 670 C C . MET A 1 84 ? -6.815 4.689 10.542 1.00 92.62 84 MET A C 1
ATOM 672 O O . MET A 1 84 ? -7.680 5.125 11.300 1.00 92.62 84 MET A O 1
ATOM 676 N N . HIS A 1 85 ? -5.658 5.322 10.345 1.00 90.44 85 HIS A N 1
ATOM 677 C CA . HIS A 1 85 ? -5.319 6.573 11.022 1.00 90.44 85 HIS A CA 1
ATOM 678 C C . HIS A 1 85 ? -6.243 7.724 10.584 1.00 90.44 85 HIS A C 1
ATOM 680 O O . HIS A 1 85 ? -6.797 8.433 11.423 1.00 90.44 85 HIS A O 1
ATOM 686 N N . ASN A 1 86 ? -6.518 7.841 9.279 1.00 89.31 86 ASN A N 1
ATOM 687 C CA . ASN A 1 86 ? -7.503 8.780 8.733 1.00 89.31 86 ASN A CA 1
ATOM 688 C C . ASN A 1 86 ? -8.885 8.595 9.358 1.00 89.31 86 ASN A C 1
ATOM 690 O O . ASN A 1 86 ? -9.550 9.575 9.701 1.00 89.31 86 ASN A O 1
ATOM 694 N N . LEU A 1 87 ? -9.326 7.346 9.512 1.00 89.06 87 LEU A N 1
ATOM 695 C CA . LEU A 1 87 ? -10.617 7.038 10.110 1.00 89.06 87 LEU A CA 1
ATOM 696 C C . LEU A 1 87 ? -10.678 7.435 11.585 1.00 89.06 87 LEU A C 1
ATOM 698 O O . LEU A 1 87 ? -11.696 7.975 12.006 1.00 89.06 87 LEU A O 1
ATOM 702 N N . ALA A 1 88 ? -9.609 7.205 12.350 1.00 85.88 88 ALA A N 1
ATOM 703 C CA . ALA A 1 88 ? -9.538 7.600 13.754 1.00 85.88 88 ALA A CA 1
ATOM 704 C C . ALA A 1 88 ? -9.670 9.125 13.916 1.00 85.88 88 ALA A C 1
ATOM 706 O O . ALA A 1 88 ? -10.479 9.589 14.721 1.00 85.88 88 ALA A O 1
ATOM 707 N N . VAL A 1 89 ? -8.958 9.896 13.086 1.00 82.75 89 VAL A N 1
ATOM 708 C CA . VAL A 1 89 ? -8.965 11.370 13.125 1.00 82.75 89 VAL A CA 1
ATOM 709 C C . VAL A 1 89 ? -10.285 11.968 12.621 1.00 82.75 89 VAL A C 1
ATOM 711 O O . VAL A 1 89 ? -10.727 12.994 13.128 1.00 82.75 89 VAL A O 1
ATOM 714 N N . THR A 1 90 ? -10.946 11.332 11.650 1.00 81.00 90 THR A N 1
ATOM 715 C CA . THR A 1 90 ? -12.193 11.838 11.031 1.00 81.00 90 THR A CA 1
ATOM 716 C C . THR A 1 90 ? -13.457 11.132 11.521 1.00 81.00 90 THR A C 1
ATOM 718 O O . THR A 1 90 ? -14.527 11.272 10.923 1.00 81.00 90 THR A O 1
ATOM 721 N N . SER A 1 91 ? -13.359 10.353 12.601 1.00 71.00 91 SER A N 1
ATOM 722 C CA . SER A 1 91 ? -14.406 9.411 13.011 1.00 71.00 91 SER A CA 1
ATOM 723 C C . SER A 1 91 ? -15.766 10.066 13.291 1.00 71.00 91 SER A C 1
ATOM 725 O O . SER A 1 91 ? -16.793 9.414 13.110 1.00 71.00 91 SER A O 1
ATOM 727 N N . GLU A 1 92 ? -15.811 11.339 13.681 1.00 65.81 92 GLU A N 1
ATOM 728 C CA . GLU A 1 92 ? -17.066 12.068 13.921 1.00 65.81 92 GLU A CA 1
ATOM 729 C C . GLU A 1 92 ? -17.727 12.598 12.638 1.00 65.81 92 GLU A C 1
ATOM 731 O O . GLU A 1 92 ? -18.932 12.831 12.618 1.00 65.81 92 GLU A O 1
ATOM 736 N N . GLN A 1 93 ? -16.966 12.762 11.552 1.00 63.56 93 GLN A N 1
ATOM 737 C CA . GLN A 1 93 ? -17.450 13.322 10.280 1.00 63.56 93 GLN A CA 1
ATOM 738 C C . GLN A 1 93 ? -17.620 12.265 9.179 1.00 63.56 93 GLN A C 1
ATOM 740 O O . GLN A 1 93 ? -18.181 12.550 8.119 1.00 63.56 93 GLN A O 1
ATOM 745 N N . ASN A 1 94 ? -17.115 11.049 9.395 1.00 67.62 94 ASN A N 1
ATOM 746 C CA . ASN A 1 94 ? -17.092 10.011 8.376 1.00 67.62 94 ASN A CA 1
ATOM 747 C C . ASN A 1 94 ? -18.321 9.093 8.463 1.00 67.62 94 ASN A C 1
ATOM 749 O O . ASN A 1 94 ? -18.364 8.152 9.257 1.00 67.62 94 ASN A O 1
ATOM 753 N N . ASN A 1 95 ? -19.295 9.333 7.582 1.00 69.00 95 ASN A N 1
ATOM 754 C CA . ASN A 1 95 ? -20.509 8.517 7.464 1.00 69.00 95 ASN A CA 1
ATOM 755 C C . ASN A 1 95 ? -20.257 7.116 6.864 1.00 69.00 95 ASN A C 1
ATOM 757 O O . ASN A 1 95 ? -21.144 6.271 6.913 1.00 69.00 95 ASN A O 1
ATOM 761 N N . ASN A 1 96 ? -19.059 6.846 6.329 1.00 83.06 96 ASN A N 1
ATOM 762 C CA . ASN A 1 96 ? -18.719 5.611 5.613 1.00 83.06 96 ASN A CA 1
ATOM 763 C C . ASN A 1 96 ? -17.585 4.823 6.296 1.00 83.06 96 ASN A C 1
ATOM 765 O O . ASN A 1 96 ? -16.703 4.286 5.624 1.00 83.06 96 ASN A O 1
ATOM 769 N N . LYS A 1 97 ? -17.602 4.719 7.632 1.00 86.38 97 LYS A N 1
ATOM 770 C CA . LYS A 1 97 ? -16.575 3.982 8.402 1.00 86.38 97 LYS A CA 1
ATOM 771 C C . LYS A 1 97 ? -16.366 2.551 7.900 1.00 86.38 97 LYS A C 1
ATOM 773 O O . LYS A 1 97 ? -15.230 2.128 7.713 1.00 86.38 97 LYS A O 1
ATOM 778 N N . LEU A 1 98 ? -17.464 1.848 7.609 1.00 88.50 98 LEU A N 1
ATOM 779 C CA . LEU A 1 98 ? -17.435 0.477 7.095 1.00 88.50 98 LEU A CA 1
ATOM 780 C C . LEU A 1 98 ? -16.653 0.362 5.778 1.00 88.50 98 LEU A C 1
ATOM 782 O O . LEU A 1 98 ? -15.842 -0.545 5.628 1.00 88.50 98 LEU A O 1
ATOM 786 N N . LEU A 1 99 ? -16.838 1.312 4.856 1.00 91.19 99 LEU A N 1
ATOM 787 C CA . LEU A 1 99 ? -16.109 1.335 3.585 1.00 91.19 99 LEU A CA 1
ATOM 788 C C . LEU A 1 99 ? -14.599 1.467 3.818 1.00 91.19 99 LEU A C 1
ATOM 790 O O . LEU A 1 99 ? -13.808 0.813 3.142 1.00 91.19 99 LEU A O 1
ATOM 794 N N . VAL A 1 100 ? -14.193 2.309 4.773 1.00 92.38 100 VAL A N 1
ATOM 795 C CA . VAL A 1 100 ? -12.772 2.508 5.088 1.00 92.38 100 VAL A CA 1
ATOM 796 C C . VAL A 1 100 ? -12.164 1.236 5.675 1.00 92.38 100 VAL A C 1
ATOM 798 O O . VAL A 1 100 ? -11.071 0.853 5.260 1.00 92.38 100 VAL A O 1
ATOM 801 N N . TYR A 1 101 ? -12.880 0.544 6.566 1.00 93.56 101 TYR A N 1
ATOM 802 C CA . TYR A 1 101 ? -12.424 -0.745 7.085 1.00 93.56 101 TYR A CA 1
ATOM 803 C C . TYR A 1 101 ? -12.273 -1.794 5.975 1.00 93.56 101 TYR A C 1
ATOM 805 O O . TYR A 1 101 ? -11.230 -2.437 5.903 1.00 93.56 101 TYR A O 1
ATOM 813 N N . GLN A 1 102 ? -13.240 -1.908 5.061 1.00 94.69 102 GLN A N 1
ATOM 814 C CA . GLN A 1 102 ? -13.168 -2.846 3.930 1.00 94.69 102 GLN A CA 1
ATOM 815 C C . GLN A 1 102 ? -11.992 -2.545 2.992 1.00 94.69 102 GLN A C 1
ATOM 817 O O . GLN A 1 102 ? -11.334 -3.450 2.478 1.00 94.69 102 GLN A O 1
ATOM 822 N N . GLN A 1 103 ? -11.699 -1.264 2.760 1.00 96.00 103 GLN A N 1
ATOM 823 C CA . GLN A 1 103 ? -10.536 -0.861 1.971 1.00 96.00 103 GLN A CA 1
ATOM 824 C C . GLN A 1 103 ? -9.220 -1.188 2.685 1.00 96.00 103 GLN A C 1
ATOM 826 O O . GLN A 1 103 ? -8.287 -1.662 2.040 1.00 96.00 103 GLN A O 1
ATOM 831 N N . ALA A 1 104 ? -9.140 -0.960 3.999 1.00 97.00 104 ALA A N 1
ATOM 832 C CA . ALA A 1 104 ? -7.966 -1.316 4.791 1.00 97.00 104 ALA A CA 1
ATOM 833 C C . ALA A 1 104 ? -7.744 -2.838 4.820 1.00 97.00 104 ALA A C 1
ATOM 835 O O . ALA A 1 104 ? -6.620 -3.294 4.634 1.00 97.00 104 ALA A O 1
ATOM 836 N N . GLU A 1 105 ? -8.809 -3.625 4.975 1.00 97.12 105 GLU A N 1
ATOM 837 C CA . GLU A 1 105 ? -8.762 -5.088 4.908 1.00 97.12 105 GLU A CA 1
ATOM 838 C C . GLU A 1 105 ? -8.234 -5.571 3.555 1.00 97.12 105 GLU A C 1
ATOM 840 O O . GLU A 1 105 ? -7.302 -6.371 3.504 1.00 97.12 105 GLU A O 1
ATOM 845 N N . LYS A 1 106 ? -8.766 -5.032 2.450 1.00 97.94 106 LYS A N 1
ATOM 846 C CA . LYS A 1 106 ? -8.308 -5.366 1.096 1.00 97.94 106 LYS A CA 1
ATOM 847 C C . LYS A 1 106 ? -6.809 -5.116 0.918 1.00 97.94 106 LYS A C 1
ATOM 849 O O . LYS A 1 106 ? -6.113 -5.951 0.338 1.00 97.94 106 LYS A O 1
ATOM 854 N N . ASP A 1 107 ? -6.315 -3.985 1.410 1.00 98.31 107 ASP A N 1
ATOM 855 C CA . ASP A 1 107 ? -4.895 -3.644 1.336 1.00 98.31 107 ASP A CA 1
ATOM 856 C C . ASP A 1 107 ? -4.041 -4.606 2.184 1.00 98.31 107 ASP A C 1
ATOM 858 O O . ASP A 1 107 ? -3.003 -5.086 1.729 1.00 98.31 107 ASP A O 1
ATOM 862 N N . LEU A 1 108 ? -4.490 -4.966 3.390 1.00 98.31 108 LEU A N 1
ATOM 863 C CA . LEU A 1 108 ? -3.787 -5.925 4.253 1.00 98.31 108 LEU A CA 1
ATOM 864 C C . LEU A 1 108 ? -3.745 -7.326 3.638 1.00 98.31 108 LEU A C 1
ATOM 866 O O . LEU A 1 108 ? -2.681 -7.944 3.603 1.00 98.31 108 LEU A O 1
ATOM 870 N N . LEU A 1 109 ? -4.858 -7.797 3.075 1.00 97.94 109 LEU A N 1
ATOM 871 C CA . LEU A 1 109 ? -4.907 -9.063 2.342 1.00 97.94 109 LEU A CA 1
ATOM 872 C C . LEU A 1 109 ? -3.949 -9.048 1.147 1.00 97.94 109 LEU A C 1
ATOM 874 O O . LEU A 1 109 ? -3.230 -10.024 0.928 1.00 97.94 109 LEU A O 1
ATOM 878 N N . LYS A 1 110 ? -3.858 -7.926 0.418 1.00 98.25 110 LYS A N 1
ATOM 879 C CA . LYS A 1 110 ? -2.893 -7.792 -0.681 1.00 98.25 110 LYS A CA 1
ATOM 880 C C . LYS A 1 110 ? -1.445 -7.831 -0.191 1.00 98.25 110 LYS A C 1
ATOM 882 O O . LYS A 1 110 ? -0.589 -8.436 -0.834 1.00 98.25 110 LYS A O 1
ATOM 887 N N . SER A 1 111 ? -1.165 -7.213 0.954 1.00 98.06 111 SER A N 1
ATOM 888 C CA . SER A 1 111 ? 0.149 -7.283 1.594 1.00 98.06 111 SER A CA 1
ATOM 889 C C . SER A 1 111 ? 0.525 -8.725 1.960 1.00 98.06 111 SER A C 1
ATOM 891 O O . SER A 1 111 ? 1.633 -9.164 1.641 1.00 98.06 111 SER A O 1
ATOM 893 N N . LEU A 1 112 ? -0.408 -9.485 2.544 1.00 97.88 112 LEU A N 1
ATOM 894 C CA . LEU A 1 112 ? -0.208 -10.888 2.922 1.00 97.88 112 LEU A CA 1
ATOM 895 C C . LEU A 1 112 ? -0.056 -11.820 1.718 1.00 97.88 112 LEU A C 1
ATOM 897 O O . LEU A 1 112 ? 0.768 -12.730 1.773 1.00 97.88 112 LEU A O 1
ATOM 901 N N . GLU A 1 113 ? -0.779 -11.574 0.621 1.00 97.56 113 GLU A N 1
ATOM 902 C CA . GLU A 1 113 ? -0.600 -12.298 -0.649 1.00 97.56 113 GLU A CA 1
ATOM 903 C C . GLU A 1 113 ? 0.858 -12.212 -1.132 1.00 97.56 113 GLU A C 1
ATOM 905 O O . GLU A 1 113 ? 1.429 -13.199 -1.592 1.00 97.56 113 GLU A O 1
ATOM 910 N N . LEU A 1 114 ? 1.477 -11.038 -0.984 1.00 97.38 114 LEU A N 1
ATOM 911 C CA . LEU A 1 114 ? 2.861 -10.783 -1.389 1.00 97.38 114 LEU A CA 1
ATOM 912 C C . LEU A 1 114 ? 3.881 -11.266 -0.347 1.00 97.38 114 LEU A C 1
ATOM 914 O O . LEU A 1 114 ? 4.994 -11.653 -0.707 1.00 97.38 114 LEU A O 1
ATOM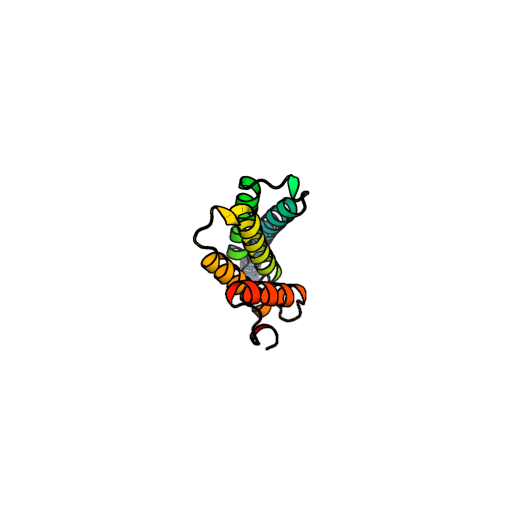 918 N N . ARG A 1 115 ? 3.533 -11.221 0.947 1.00 97.25 115 ARG A N 1
ATOM 919 C CA . ARG A 1 115 ? 4.405 -11.643 2.051 1.00 97.25 115 ARG A CA 1
ATOM 920 C C . ARG A 1 115 ? 3.606 -12.129 3.264 1.00 97.25 115 ARG A C 1
ATOM 922 O O . ARG A 1 115 ? 3.331 -11.377 4.195 1.00 97.25 115 ARG A O 1
ATOM 929 N N . GLN A 1 116 ? 3.361 -13.434 3.312 1.00 94.56 116 GLN A N 1
ATOM 930 C CA . GLN A 1 116 ? 2.595 -14.082 4.385 1.00 94.56 116 GLN A CA 1
ATOM 931 C C . GLN A 1 116 ? 3.288 -14.070 5.755 1.00 94.56 116 GLN A C 1
ATOM 933 O O . GLN A 1 116 ? 2.630 -14.150 6.784 1.00 94.56 116 GLN A O 1
ATOM 938 N N . THR A 1 117 ? 4.618 -13.974 5.799 1.00 94.75 117 THR A N 1
ATOM 939 C CA . THR A 1 117 ? 5.393 -14.067 7.049 1.00 94.75 117 THR A CA 1
ATOM 940 C C . THR A 1 117 ? 5.415 -12.773 7.867 1.00 94.75 117 THR A C 1
ATOM 942 O O . THR A 1 117 ? 6.130 -12.693 8.864 1.00 94.75 117 THR A O 1
ATOM 945 N N . TRP A 1 118 ? 4.673 -11.741 7.457 1.00 93.44 118 TRP A N 1
ATOM 946 C CA . TRP A 1 118 ? 4.669 -10.447 8.134 1.00 93.44 118 TRP A CA 1
ATOM 947 C C . TRP A 1 118 ? 3.619 -10.392 9.249 1.00 93.44 118 TRP A C 1
ATOM 949 O O . TRP A 1 118 ? 2.456 -10.062 9.015 1.00 93.44 118 TRP A O 1
ATOM 959 N N . SER A 1 119 ? 4.049 -10.659 10.483 1.00 94.12 119 SER A N 1
ATOM 960 C CA . SER A 1 119 ? 3.203 -10.675 11.686 1.00 94.12 119 SER A CA 1
ATOM 961 C C . SER A 1 119 ? 2.359 -9.415 11.881 1.00 94.12 119 SER A C 1
ATOM 963 O O . SER A 1 119 ? 1.174 -9.497 12.181 1.00 94.12 119 SER A O 1
ATOM 965 N N . GLU A 1 120 ? 2.942 -8.240 11.678 1.00 94.62 120 GLU A N 1
ATOM 966 C CA . GLU A 1 120 ? 2.293 -6.948 11.891 1.00 94.62 120 GLU A CA 1
ATOM 967 C C . GLU A 1 120 ? 1.102 -6.750 10.950 1.00 94.62 120 GLU A C 1
ATOM 969 O O . GLU A 1 120 ? 0.131 -6.093 11.317 1.00 94.62 120 GLU A O 1
ATOM 974 N N . THR A 1 121 ? 1.145 -7.360 9.764 1.00 96.62 121 THR A N 1
ATOM 975 C CA . THR A 1 121 ? 0.038 -7.317 8.803 1.00 96.62 121 THR A CA 1
ATOM 976 C C . THR A 1 121 ?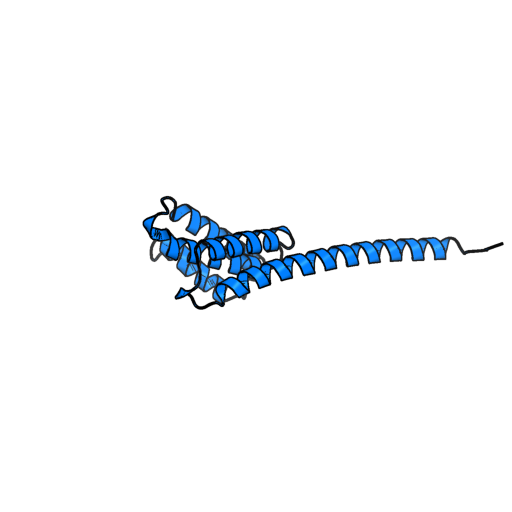 -1.114 -8.211 9.257 1.00 96.62 121 THR A C 1
ATOM 978 O O . THR A 1 121 ? -2.263 -7.783 9.202 1.00 96.62 121 THR A O 1
ATOM 981 N N . TRP A 1 122 ? -0.822 -9.404 9.788 1.00 96.69 122 TRP A N 1
ATOM 982 C CA . TRP A 1 122 ? -1.834 -10.272 10.404 1.00 96.69 122 TRP A CA 1
ATOM 983 C C . TRP A 1 122 ? -2.498 -9.617 11.615 1.00 96.69 122 TRP A C 1
ATOM 985 O O . TRP A 1 122 ? -3.719 -9.625 11.730 1.00 96.69 122 TRP A O 1
ATOM 995 N N . ILE A 1 123 ? -1.707 -8.989 12.491 1.00 95.44 123 ILE A N 1
ATOM 996 C CA . ILE A 1 123 ? -2.226 -8.277 13.667 1.00 95.44 123 ILE A CA 1
ATOM 997 C C . ILE A 1 123 ? -3.129 -7.115 13.239 1.00 95.44 123 ILE A C 1
ATOM 999 O O . ILE A 1 123 ? -4.216 -6.943 13.788 1.00 95.44 123 ILE A O 1
ATOM 1003 N N . ALA A 1 124 ? -2.709 -6.326 12.247 1.00 95.94 124 ALA A N 1
ATOM 1004 C CA . ALA A 1 124 ? -3.532 -5.242 11.721 1.00 95.94 124 ALA A CA 1
ATOM 1005 C C . ALA A 1 124 ? -4.822 -5.770 11.072 1.00 95.94 124 ALA A C 1
ATOM 1007 O O . ALA A 1 124 ? -5.882 -5.178 11.265 1.00 95.94 124 ALA A O 1
ATOM 1008 N N . LEU A 1 125 ? -4.759 -6.894 10.351 1.00 96.25 125 LEU A N 1
ATOM 1009 C CA . LEU A 1 125 ? -5.929 -7.512 9.724 1.00 96.25 125 LEU A CA 1
ATOM 1010 C C . LEU A 1 125 ? -6.941 -7.960 10.779 1.00 96.25 125 LEU A C 1
ATOM 1012 O O . LEU A 1 125 ? -8.109 -7.590 10.699 1.00 96.25 125 LEU A O 1
ATOM 1016 N N . ALA A 1 126 ? -6.469 -8.658 11.811 1.00 93.50 126 ALA A N 1
ATOM 1017 C CA . ALA A 1 126 ? -7.264 -9.054 12.966 1.00 93.50 126 ALA A CA 1
ATOM 1018 C C . ALA A 1 126 ? -7.980 -7.861 13.620 1.00 93.50 126 ALA A C 1
ATOM 1020 O O . ALA A 1 126 ? -9.171 -7.929 13.923 1.00 93.50 126 ALA A O 1
ATOM 1021 N N . GLN A 1 127 ? -7.267 -6.744 13.807 1.00 92.94 127 GLN A N 1
ATOM 1022 C CA . GLN A 1 127 ? -7.847 -5.515 14.352 1.00 92.94 127 GLN A CA 1
ATOM 1023 C C . GLN A 1 127 ? -8.933 -4.943 13.436 1.00 92.94 127 GLN A C 1
ATOM 1025 O O . GLN A 1 12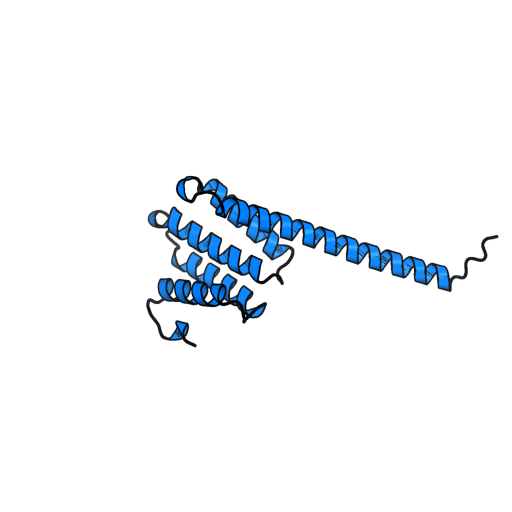7 ? -10.018 -4.618 13.911 1.00 92.94 127 GLN A O 1
ATOM 1030 N N . VAL A 1 128 ? -8.664 -4.834 12.131 1.00 93.75 128 VAL A N 1
ATOM 1031 C CA . VAL A 1 128 ? -9.623 -4.298 11.152 1.00 93.75 128 VAL A CA 1
ATOM 1032 C C . VAL A 1 128 ? -10.888 -5.150 11.087 1.00 93.75 128 VAL A C 1
ATOM 1034 O O . VAL A 1 128 ? -11.979 -4.591 11.151 1.00 93.75 128 VAL A O 1
ATOM 1037 N N . VAL A 1 129 ? -10.758 -6.476 11.012 1.00 91.88 129 VAL A N 1
ATOM 1038 C CA . VAL A 1 129 ? -11.899 -7.408 11.004 1.00 91.88 129 VAL A CA 1
ATOM 1039 C C . VAL A 1 129 ? -12.706 -7.278 12.295 1.00 91.88 129 VAL A C 1
ATOM 1041 O O . VAL A 1 129 ? -13.926 -7.133 12.243 1.00 91.88 129 VAL A O 1
ATOM 1044 N N . SER A 1 130 ? -12.032 -7.204 13.446 1.00 89.81 130 SER A N 1
ATOM 1045 C CA . SER A 1 130 ? -12.689 -6.997 14.740 1.00 89.81 130 SER A CA 1
ATOM 1046 C C . SER A 1 130 ? -13.473 -5.678 14.806 1.00 89.81 130 SER A C 1
ATOM 1048 O O . SER A 1 130 ? -14.569 -5.633 15.361 1.00 89.81 130 SER A O 1
ATOM 1050 N N . TYR A 1 131 ? -12.979 -4.600 14.187 1.00 87.62 131 TYR A N 1
ATOM 1051 C CA . TYR A 1 131 ? -13.729 -3.340 14.099 1.00 87.62 131 TYR A CA 1
ATOM 1052 C C . TYR A 1 131 ? -14.948 -3.404 13.169 1.00 87.62 131 TYR A C 1
ATOM 1054 O O . TYR A 1 131 ? -15.888 -2.631 13.363 1.00 87.62 131 TYR A O 1
ATOM 1062 N N . GLN A 1 132 ? -14.944 -4.286 12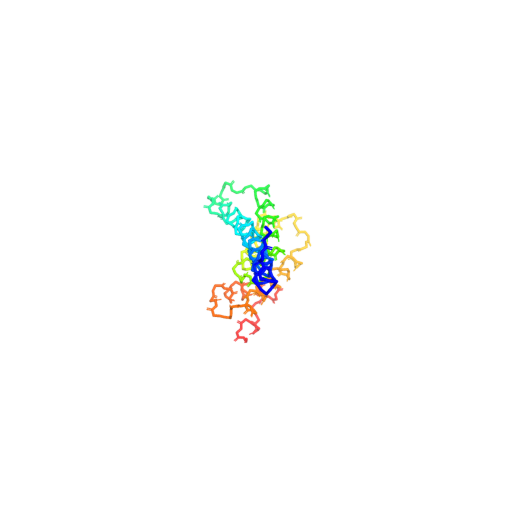.166 1.00 85.00 132 GLN A N 1
ATOM 1063 C CA . GLN A 1 132 ? -16.079 -4.474 11.258 1.00 85.00 132 GLN A CA 1
ATOM 1064 C C . GLN A 1 132 ? -17.167 -5.364 11.861 1.00 85.00 132 GLN A C 1
ATOM 1066 O O . GLN A 1 132 ? -18.348 -5.026 11.796 1.00 85.00 132 GLN A O 1
ATOM 1071 N N . GLU A 1 133 ? -16.767 -6.508 12.412 1.00 81.88 133 GLU A N 1
ATOM 1072 C CA . GLU A 1 133 ? -17.671 -7.607 12.764 1.00 81.88 133 GLU A CA 1
ATOM 1073 C C . GLU A 1 133 ? -17.833 -7.789 14.287 1.00 81.88 133 GLU A C 1
ATOM 1075 O O . GLU A 1 133 ? -18.712 -8.526 14.732 1.00 81.88 133 GLU A O 1
ATOM 1080 N N . GLY A 1 134 ? -17.017 -7.112 15.103 1.00 66.94 134 GLY A N 1
ATOM 1081 C CA . GLY A 1 134 ? -16.806 -7.467 16.508 1.00 66.94 134 GLY A CA 1
ATOM 1082 C C . GLY A 1 134 ? -15.819 -8.638 16.654 1.00 66.94 134 GLY A C 1
ATOM 1083 O O . GLY A 1 134 ? -15.254 -9.102 15.666 1.00 66.94 134 GLY A O 1
ATOM 1084 N N . PRO A 1 135 ? -15.565 -9.141 17.875 1.00 56.44 135 PRO A N 1
ATOM 1085 C CA . PRO A 1 135 ? -14.700 -10.305 18.072 1.00 56.44 135 PRO A CA 1
ATOM 1086 C C . PRO A 1 135 ? -15.328 -11.567 17.444 1.00 56.44 135 PRO A C 1
ATOM 1088 O O . PRO A 1 135 ? -16.238 -12.158 18.025 1.00 56.44 135 PRO A O 1
ATOM 1091 N N . THR A 1 136 ? -14.849 -11.974 16.261 1.00 57.16 136 THR A N 1
ATOM 1092 C CA . THR A 1 136 ? -15.297 -13.165 15.509 1.00 57.16 136 THR A CA 1
ATOM 1093 C C . THR A 1 136 ? -14.166 -14.184 15.300 1.00 57.16 136 THR A C 1
ATOM 1095 O O . THR A 1 136 ? -12.984 -13.862 15.426 1.00 57.16 136 THR A O 1
ATOM 1098 N N . GLU A 1 137 ? -14.518 -15.440 14.985 1.00 55.56 137 GLU A N 1
ATOM 1099 C CA . GLU A 1 137 ? -13.557 -16.549 14.808 1.00 55.56 137 GLU A CA 1
ATOM 1100 C C . GLU A 1 137 ? -12.619 -16.381 13.594 1.00 55.56 137 GLU A C 1
ATOM 1102 O O . GLU A 1 137 ? -11.505 -16.896 13.623 1.00 55.56 137 GLU A O 1
ATOM 1107 N N . ARG A 1 138 ? -12.996 -15.580 12.581 1.00 57.50 138 ARG A N 1
ATOM 1108 C CA . ARG A 1 138 ? -12.191 -15.300 11.366 1.00 57.50 138 ARG A CA 1
ATOM 1109 C C . ARG A 1 138 ? -10.837 -14.642 11.635 1.00 57.50 138 ARG A C 1
ATOM 1111 O O . ARG A 1 138 ? -9.995 -14.592 10.751 1.00 57.50 138 ARG A O 1
ATOM 1118 N N . VAL A 1 139 ? -10.627 -14.112 12.837 1.00 51.50 139 VAL A N 1
ATOM 1119 C CA . VAL A 1 139 ? -9.338 -13.557 13.269 1.00 51.50 139 VAL A CA 1
ATOM 1120 C C . VAL A 1 139 ? -8.279 -14.654 13.484 1.00 51.50 139 VAL A C 1
ATOM 1122 O O . VAL A 1 139 ? -7.084 -14.358 13.467 1.00 51.50 139 VAL A O 1
ATOM 1125 N N . TYR A 1 140 ? -8.703 -15.903 13.701 1.00 52.00 140 TYR A N 1
ATOM 1126 C CA . TYR A 1 140 ? -7.840 -17.023 14.091 1.00 52.00 140 TYR A CA 1
ATOM 1127 C C . TYR A 1 140 ? -7.617 -18.074 12.990 1.00 52.00 140 TYR A C 1
ATOM 1129 O O . TYR A 1 140 ? -6.803 -18.976 13.198 1.00 52.00 140 TYR A O 1
ATOM 1137 N N . GLU A 1 141 ? -8.329 -17.970 11.863 1.00 51.53 141 GLU A N 1
ATOM 1138 C CA . GLU A 1 141 ? -8.212 -18.845 10.680 1.00 51.53 141 GLU A CA 1
ATOM 1139 C C . GLU A 1 141 ? -7.311 -18.229 9.601 1.00 51.53 141 GLU A C 1
ATOM 1141 O O . GLU A 1 141 ? -6.516 -18.992 9.003 1.00 51.53 141 GLU A O 1
#

pLDDT: mean 89.51, std 12.57, range [41.31, 98.44]

Foldseek 3Di:
DDPPPVVVVVVVVVVVVVVVVVVVLVVLLVQLVVLQVQLVVLVPPDLVPRDLVSLVSSLVSLVSSCVSPVLALVSLQSNLVSLVSNCVVCVVPDPPSLVSLVSSLVSLVSSCVNPVPDPVSLVSNLVSVCVNPNDDPVSPD

Organism: NCBI:txid412755

Secondary structure (DSSP, 8-state):
-----HHHHHHHHHHHHHHHHHHHHHHHHHHHHHHHHHHHHHHTS-GGG--HHHHHHHHHHHHHHHHH-TT-HHHHHHHHHHHHHHHHHTTTT-TTHHHHHHHHHHHHHHHHHH-TT-HHHHHHHHHHHHHHHSS-GGG--